Protein AF-A0A7C6GFB1-F1 (afdb_monomer_lite)

Secondary structure (DSSP, 8-state):
-HHHHHHHHHHHT--HHHHSTT--SSEEEE-S-HHHHHHHHHH-THHHHHHHHTTEEEE-HHHHHHHHHHHHHHHHHHHHHHHHHHHHHHHHHHHHHHHHHHHHHHHHHHHHHHHHHHHHHHHHHHHHHHHHHHHHHHTT-S----PPPPP--------------

Radius of gyration: 44.44 Å; chains: 1; bounding box: 74×47×119 Å

Sequence (165 aa):
VEAVRRHINDLSKRSYSDIVEGALQAVILFMPSEALVTASFDASPQLFDDAMEKGVIVVGPTALHTLLRAVSHVWSQQSLEQDAQEILDLGRTLVDRINILGGHLGKLGDSLRQTVANYNRAIGSFEQRLAVSARNINSFERVVKDAPEQLEEAVRTPLLDQDQQ

pLDDT: mean 83.09, std 16.92, range [38.12, 98.38]

Foldseek 3Di:
DVVLLVVLVVQLPPPPVVVDPPDDQAAEAEDADPVVVVVVCVVPVCSCVVSVVSRYHYDYPVRVVVVVVVVVVVVVVVVVVVVVVVVVVVVVVVVVVVVVVVVVVVVVVVVVVVVVVVVVVVVVVCCVPVVVVVVVVCVVDPDDDDDPDDDDPDPPDPPPDPPDD

Structure (mmCIF, N/CA/C/O backbone):
data_AF-A0A7C6GFB1-F1
#
_entry.id   AF-A0A7C6GFB1-F1
#
loop_
_atom_site.group_PDB
_atom_site.id
_atom_site.type_symbol
_atom_site.label_atom_id
_atom_site.label_alt_id
_atom_site.label_comp_id
_atom_site.label_asym_id
_atom_site.label_entity_id
_atom_site.label_seq_id
_atom_site.pdbx_PDB_ins_code
_atom_site.Cartn_x
_atom_site.Cartn_y
_atom_site.Cartn_z
_atom_site.occupancy
_atom_site.B_iso_or_equiv
_atom_site.auth_seq_id
_atom_site.auth_comp_id
_atom_site.auth_asym_id
_atom_site.auth_atom_id
_atom_site.pdbx_PDB_model_num
ATOM 1 N N . VAL A 1 1 ? 27.904 -0.987 -33.889 1.00 82.38 1 VAL A N 1
ATOM 2 C CA . VAL A 1 1 ? 26.505 -1.185 -34.340 1.00 82.38 1 VAL A CA 1
ATOM 3 C C . VAL A 1 1 ? 26.128 -2.660 -34.444 1.00 82.38 1 VAL A C 1
ATOM 5 O O . VAL A 1 1 ? 25.238 -3.074 -33.717 1.00 82.38 1 VAL A O 1
ATOM 8 N N . GLU A 1 2 ? 26.815 -3.479 -35.251 1.00 89.19 2 GLU A N 1
ATOM 9 C CA . GLU A 1 2 ? 26.411 -4.886 -35.473 1.00 89.19 2 GLU A CA 1
ATOM 10 C C . GLU A 1 2 ? 26.309 -5.727 -34.185 1.00 89.19 2 GLU A C 1
ATOM 12 O O . GLU A 1 2 ? 25.375 -6.505 -34.011 1.00 89.19 2 GLU A O 1
ATOM 17 N N . ALA A 1 3 ? 27.210 -5.505 -33.223 1.00 89.50 3 ALA A N 1
ATOM 18 C CA . ALA A 1 3 ? 27.144 -6.156 -31.913 1.00 89.50 3 ALA A CA 1
ATOM 19 C C . ALA A 1 3 ? 25.873 -5.798 -31.111 1.00 89.50 3 ALA A C 1
ATOM 21 O O . ALA A 1 3 ? 25.312 -6.669 -30.448 1.00 89.50 3 ALA A O 1
ATOM 22 N N . VAL A 1 4 ? 25.405 -4.546 -31.197 1.00 90.31 4 VAL A N 1
ATOM 23 C CA . VAL A 1 4 ? 24.184 -4.069 -30.520 1.00 90.31 4 VAL A CA 1
ATOM 24 C C . VAL A 1 4 ? 22.952 -4.665 -31.193 1.00 90.31 4 VAL A C 1
ATOM 26 O O . VAL A 1 4 ? 22.103 -5.233 -30.515 1.00 90.31 4 VAL A O 1
ATOM 29 N N . ARG A 1 5 ? 22.901 -4.645 -32.532 1.00 91.88 5 ARG A N 1
ATOM 30 C CA . ARG A 1 5 ? 21.827 -5.282 -33.310 1.00 91.88 5 ARG A CA 1
ATOM 31 C C . ARG A 1 5 ? 21.714 -6.777 -33.009 1.00 91.88 5 ARG A C 1
ATOM 33 O O . ARG A 1 5 ? 20.609 -7.289 -32.840 1.00 91.88 5 ARG A O 1
ATOM 40 N N . ARG A 1 6 ? 22.849 -7.474 -32.888 1.00 93.00 6 ARG A N 1
ATOM 41 C CA . ARG A 1 6 ? 22.877 -8.879 -32.462 1.00 93.00 6 ARG A CA 1
ATOM 42 C C . ARG A 1 6 ? 22.253 -9.061 -31.076 1.00 93.00 6 ARG A C 1
ATOM 44 O O . ARG A 1 6 ? 21.377 -9.903 -30.936 1.00 93.00 6 ARG A O 1
ATOM 51 N N . HIS A 1 7 ? 22.636 -8.245 -30.092 1.00 92.06 7 HIS A N 1
ATOM 52 C CA . HIS A 1 7 ? 22.069 -8.329 -28.740 1.00 92.06 7 HIS A CA 1
ATOM 53 C C . HIS A 1 7 ? 20.569 -8.020 -28.706 1.00 92.06 7 HIS A C 1
ATOM 55 O O . HIS A 1 7 ? 19.836 -8.719 -28.018 1.00 92.06 7 HIS A O 1
ATOM 61 N N . ILE A 1 8 ? 20.091 -7.037 -29.475 1.00 92.62 8 ILE A N 1
ATOM 62 C CA . ILE A 1 8 ? 18.652 -6.756 -29.612 1.00 92.62 8 ILE A CA 1
ATOM 63 C C . ILE A 1 8 ? 17.916 -8.003 -30.114 1.00 92.62 8 ILE A C 1
ATOM 65 O O . ILE A 1 8 ? 16.937 -8.434 -29.510 1.00 92.62 8 ILE A O 1
ATOM 69 N N . ASN A 1 9 ? 18.419 -8.629 -31.182 1.00 92.00 9 ASN A N 1
ATOM 70 C CA . ASN A 1 9 ? 17.819 -9.846 -31.725 1.00 92.00 9 ASN A CA 1
ATOM 71 C C . ASN A 1 9 ? 17.836 -10.999 -30.712 1.00 92.00 9 ASN A C 1
ATOM 73 O O . ASN A 1 9 ? 16.857 -11.735 -30.609 1.00 92.00 9 ASN A O 1
ATOM 77 N N . ASP A 1 10 ? 18.920 -11.160 -29.956 1.00 92.19 10 ASP A N 1
ATOM 78 C CA . ASP A 1 10 ? 19.027 -12.213 -28.947 1.00 92.19 10 ASP A CA 1
ATOM 79 C C . ASP A 1 10 ? 18.084 -11.977 -27.759 1.00 92.19 10 ASP A C 1
ATOM 81 O O . ASP A 1 10 ? 17.486 -12.932 -27.266 1.00 92.19 10 ASP A O 1
ATOM 85 N N . LEU A 1 11 ? 17.907 -10.726 -27.321 1.00 90.75 11 LEU A N 1
ATOM 86 C CA . LEU A 1 11 ? 16.985 -10.362 -26.241 1.00 90.75 11 LEU A CA 1
ATOM 87 C C . LEU A 1 11 ? 15.521 -10.474 -26.664 1.00 90.75 11 LEU A C 1
ATOM 89 O O . LEU A 1 11 ? 14.721 -10.978 -25.886 1.00 90.75 11 LEU A O 1
ATOM 93 N N . SER A 1 12 ? 15.181 -10.097 -27.899 1.00 89.25 12 SER A N 1
ATOM 94 C CA . SER A 1 12 ? 13.805 -10.187 -28.417 1.00 89.25 12 SER A CA 1
ATOM 95 C C . SER A 1 12 ? 13.2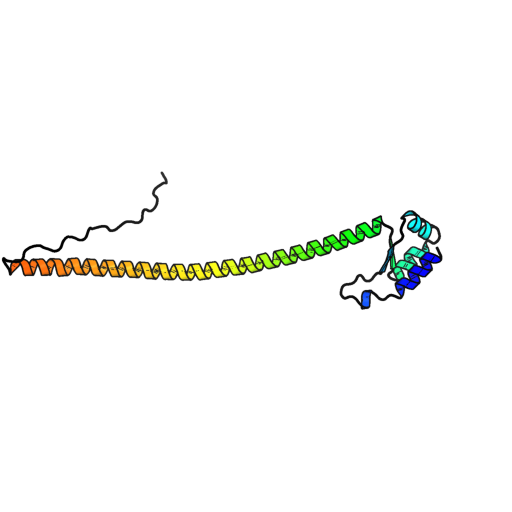39 -11.612 -28.424 1.00 89.25 12 SER A C 1
ATOM 97 O O . SER A 1 12 ? 12.033 -11.814 -28.364 1.00 89.25 12 SER A O 1
ATOM 99 N N . LYS A 1 13 ? 14.117 -12.624 -28.462 1.00 89.00 13 LYS A N 1
ATOM 100 C CA . LYS A 1 13 ? 13.742 -14.046 -28.402 1.00 89.00 13 LYS A CA 1
ATOM 101 C C . LYS A 1 13 ? 13.515 -14.547 -26.980 1.00 89.00 13 LYS A C 1
ATOM 103 O O . LYS A 1 13 ? 13.072 -15.678 -26.793 1.00 89.00 13 LYS A O 1
ATOM 108 N N . ARG A 1 14 ? 13.897 -13.764 -25.972 1.00 82.06 14 ARG A N 1
ATOM 109 C CA . ARG A 1 14 ? 13.740 -14.127 -24.568 1.00 82.06 14 ARG A CA 1
ATOM 110 C C . ARG A 1 14 ? 12.403 -13.567 -24.102 1.00 82.06 14 ARG A C 1
ATOM 112 O O . ARG A 1 14 ? 12.331 -12.427 -23.657 1.00 82.06 14 ARG A O 1
ATOM 119 N N . SER A 1 15 ? 11.354 -14.372 -24.229 1.00 73.25 15 SER A N 1
ATOM 120 C CA . SER A 1 15 ? 9.978 -14.051 -23.828 1.00 73.25 15 SER A CA 1
ATOM 121 C C . SER A 1 15 ? 9.805 -13.940 -22.304 1.00 73.25 15 SER A C 1
ATOM 123 O O . SER A 1 15 ? 9.049 -14.686 -21.690 1.00 73.25 15 SER A O 1
ATOM 125 N N . TYR A 1 16 ? 10.541 -13.035 -21.655 1.00 76.38 16 TYR A N 1
ATOM 126 C CA . TYR A 1 16 ? 10.488 -12.847 -20.202 1.00 76.38 16 TYR A CA 1
ATOM 127 C C . TYR A 1 16 ? 9.101 -12.408 -19.713 1.00 76.38 16 TYR A C 1
ATOM 129 O O . TYR A 1 16 ? 8.710 -12.775 -18.607 1.00 76.38 16 TYR A O 1
ATOM 137 N N . SER A 1 17 ? 8.352 -11.688 -20.552 1.00 71.12 17 SER A N 1
ATOM 138 C CA . SER A 1 17 ? 6.960 -11.290 -20.309 1.00 71.12 17 SER A CA 1
ATOM 139 C C . SER A 1 17 ? 6.020 -12.471 -20.081 1.00 71.12 17 SER A C 1
ATOM 141 O O . SER A 1 17 ? 5.057 -12.347 -19.336 1.00 71.12 17 SER A O 1
ATOM 143 N N . ASP A 1 18 ? 6.307 -13.617 -20.698 1.00 78.44 18 ASP A N 1
ATOM 144 C CA . ASP A 1 18 ? 5.403 -14.771 -20.705 1.00 78.44 18 ASP A CA 1
ATOM 145 C C . ASP A 1 18 ? 5.655 -15.693 -19.503 1.00 78.44 18 ASP A C 1
ATOM 147 O O . ASP A 1 18 ? 4.840 -16.555 -19.181 1.00 78.44 18 ASP A O 1
ATOM 151 N N . ILE A 1 19 ? 6.806 -15.528 -18.846 1.00 80.44 19 ILE A N 1
ATOM 152 C CA . ILE A 1 19 ? 7.269 -16.380 -17.744 1.00 80.44 19 ILE A CA 1
ATOM 153 C C . ILE A 1 19 ? 6.956 -15.737 -16.387 1.00 80.44 19 ILE A C 1
ATOM 155 O O . ILE A 1 19 ? 6.809 -16.440 -15.389 1.00 80.44 19 ILE A O 1
ATOM 159 N N . VAL A 1 20 ? 6.877 -14.405 -16.335 1.00 78.75 20 VAL A N 1
ATOM 160 C CA . VAL A 1 20 ? 6.739 -13.644 -15.091 1.00 78.75 20 VAL A CA 1
ATOM 161 C C . VAL A 1 20 ? 5.438 -12.848 -15.116 1.00 78.75 20 VAL A C 1
ATOM 163 O O . VAL A 1 20 ? 5.276 -11.909 -15.893 1.00 78.75 20 VAL A O 1
ATOM 166 N N . GLU A 1 21 ? 4.515 -13.208 -14.229 1.00 76.50 21 GLU A N 1
ATOM 167 C CA . GLU A 1 21 ? 3.248 -12.500 -14.060 1.00 76.50 21 GLU A CA 1
ATOM 168 C C . GLU A 1 21 ? 3.496 -11.050 -13.606 1.00 76.50 21 GLU A C 1
ATOM 170 O O . GLU A 1 21 ? 4.246 -10.796 -12.663 1.00 76.50 21 GLU A O 1
ATOM 175 N N . GLY A 1 22 ? 2.909 -10.084 -14.320 1.00 76.38 22 GLY A N 1
ATOM 176 C CA . GLY A 1 22 ? 3.113 -8.653 -14.065 1.00 76.38 22 GLY A CA 1
ATOM 177 C C . GLY A 1 22 ? 4.443 -8.080 -14.573 1.00 76.38 22 GLY A C 1
ATOM 178 O O . GLY A 1 22 ? 4.761 -6.931 -14.262 1.00 76.38 22 GLY A O 1
ATOM 179 N N . ALA A 1 23 ? 5.227 -8.836 -15.352 1.00 77.81 23 ALA A N 1
ATOM 180 C CA . ALA A 1 23 ? 6.444 -8.311 -15.963 1.00 77.81 23 ALA A CA 1
ATOM 181 C C . ALA A 1 23 ? 6.166 -7.236 -17.021 1.00 77.81 23 ALA A C 1
ATOM 183 O O . ALA A 1 23 ? 5.128 -7.209 -17.685 1.00 77.81 23 ALA A O 1
ATOM 184 N N . LEU A 1 24 ? 7.152 -6.357 -17.207 1.00 77.00 24 LEU A N 1
ATOM 185 C CA . LEU A 1 24 ? 7.133 -5.376 -18.281 1.00 77.00 24 LEU A CA 1
ATOM 186 C C . LEU A 1 24 ? 7.134 -6.099 -19.636 1.00 77.00 24 LEU A C 1
ATOM 188 O O . LEU A 1 24 ? 7.938 -7.003 -19.859 1.00 77.00 24 LEU A O 1
ATOM 192 N N . GLN A 1 25 ? 6.298 -5.644 -20.571 1.00 80.00 25 GLN A N 1
ATOM 193 C CA . GLN A 1 25 ? 6.278 -6.124 -21.962 1.00 80.00 25 GLN A CA 1
ATOM 194 C C . GLN A 1 25 ? 7.471 -5.594 -22.782 1.00 80.00 25 GLN A C 1
ATOM 196 O O . GLN A 1 25 ? 7.342 -5.257 -23.955 1.00 80.00 25 GLN A O 1
ATOM 201 N N . ALA A 1 26 ? 8.631 -5.447 -22.146 1.00 84.25 26 ALA A N 1
ATOM 202 C CA . ALA A 1 26 ? 9.858 -5.012 -22.781 1.00 84.25 26 ALA A CA 1
ATOM 203 C C . ALA A 1 26 ? 11.077 -5.523 -22.008 1.00 84.25 26 ALA A C 1
ATOM 205 O O . ALA A 1 26 ? 11.076 -5.597 -20.777 1.00 84.25 26 ALA A O 1
ATOM 206 N N . VAL A 1 27 ? 12.145 -5.826 -22.739 1.00 91.25 27 VAL A N 1
ATOM 207 C CA . VAL A 1 27 ? 13.440 -6.241 -22.204 1.00 91.25 27 VAL A CA 1
ATOM 208 C C . VAL A 1 27 ? 14.406 -5.066 -22.268 1.00 91.25 27 VAL A C 1
ATOM 210 O O . VAL A 1 27 ? 14.546 -4.409 -23.297 1.00 91.25 27 VAL A O 1
ATOM 213 N N . ILE A 1 28 ? 15.107 -4.800 -21.170 1.00 92.06 28 ILE A N 1
ATOM 214 C CA . ILE A 1 28 ? 16.067 -3.700 -21.099 1.00 92.06 28 ILE A CA 1
ATOM 215 C C . ILE A 1 28 ? 17.448 -4.185 -21.564 1.00 92.06 28 ILE A C 1
ATOM 217 O O . ILE A 1 28 ? 18.034 -5.084 -20.960 1.00 92.06 28 ILE A O 1
ATOM 221 N N . LEU A 1 29 ? 17.995 -3.560 -22.610 1.00 94.19 29 LEU A N 1
ATOM 222 C CA . LEU A 1 29 ? 19.388 -3.715 -23.029 1.00 94.19 29 LEU A CA 1
ATOM 223 C C . LEU A 1 29 ? 20.211 -2.592 -22.406 1.00 94.19 29 LEU A C 1
ATOM 225 O O . LEU A 1 29 ? 20.151 -1.442 -22.835 1.00 94.19 29 LEU A O 1
ATOM 229 N N . PHE A 1 30 ? 21.011 -2.933 -21.402 1.00 95.50 30 PHE A N 1
ATOM 230 C CA . PHE A 1 30 ? 21.907 -1.980 -20.761 1.00 95.50 30 PHE A CA 1
ATOM 231 C C . PHE A 1 30 ? 23.213 -1.805 -21.543 1.00 95.50 30 PHE A C 1
ATOM 233 O O . PHE A 1 30 ? 23.883 -2.780 -21.892 1.00 95.50 30 PHE A O 1
ATOM 240 N N . MET A 1 31 ? 23.610 -0.553 -21.754 1.00 94.38 31 MET A N 1
ATOM 241 C CA . MET A 1 31 ? 24.915 -0.172 -22.280 1.00 94.38 31 MET A CA 1
ATOM 242 C C . MET A 1 31 ? 25.701 0.602 -21.212 1.00 94.38 31 MET A C 1
ATOM 244 O O . MET A 1 31 ? 25.168 1.535 -20.616 1.00 94.38 31 MET A O 1
ATOM 248 N N . PRO A 1 32 ? 26.988 0.285 -20.981 1.00 91.50 32 PRO A N 1
ATOM 249 C CA . PRO A 1 32 ? 27.747 0.826 -19.849 1.00 91.50 32 PRO A CA 1
ATOM 250 C C . PRO A 1 32 ? 28.157 2.299 -20.000 1.00 91.50 32 PRO A C 1
ATOM 252 O O . PRO A 1 32 ? 28.799 2.850 -19.111 1.00 91.50 32 PRO A O 1
ATOM 255 N N . SER A 1 33 ? 27.829 2.943 -21.120 1.00 93.50 33 SER A N 1
ATOM 256 C CA . SER A 1 33 ? 28.158 4.340 -21.387 1.00 93.50 33 SER A CA 1
ATOM 257 C C . SER A 1 33 ? 27.074 4.975 -22.243 1.00 93.50 33 SER A C 1
ATOM 259 O O . SER A 1 33 ? 26.708 4.424 -23.283 1.00 93.50 33 SER A O 1
ATOM 261 N N . GLU A 1 34 ? 26.615 6.159 -21.835 1.00 93.31 34 GLU A N 1
ATOM 262 C CA . GLU A 1 34 ? 25.660 6.959 -22.611 1.00 93.31 34 GLU A CA 1
ATOM 263 C C . GLU A 1 34 ? 26.213 7.271 -24.007 1.00 93.31 34 GLU A C 1
ATOM 265 O O . GLU A 1 34 ? 25.508 7.155 -25.004 1.00 93.31 34 GLU A O 1
ATOM 270 N N . ALA A 1 35 ? 27.519 7.542 -24.110 1.00 93.69 35 ALA A N 1
ATOM 271 C CA . ALA A 1 35 ? 28.165 7.810 -25.392 1.00 93.69 35 ALA A CA 1
ATOM 272 C C . ALA A 1 35 ? 28.085 6.615 -26.355 1.00 93.69 35 ALA A C 1
ATOM 274 O O . ALA A 1 35 ? 28.014 6.811 -27.565 1.00 93.69 35 ALA A O 1
ATOM 275 N N . LEU A 1 36 ? 28.072 5.377 -25.843 1.00 92.31 36 LEU A N 1
ATOM 276 C CA . LEU A 1 36 ? 27.910 4.192 -26.687 1.00 92.31 36 LEU A CA 1
ATOM 277 C C . LEU A 1 36 ? 26.471 4.044 -27.193 1.00 92.31 36 LEU A C 1
ATOM 279 O O . LEU A 1 36 ? 26.287 3.567 -28.313 1.00 92.31 36 LEU A O 1
ATOM 283 N N . VAL A 1 37 ? 25.477 4.449 -26.396 1.00 92.31 37 VAL A N 1
ATOM 284 C CA . VAL A 1 37 ? 24.067 4.483 -26.815 1.00 92.31 37 VAL A CA 1
ATOM 285 C C . VAL A 1 37 ? 23.909 5.491 -27.948 1.00 92.31 37 VAL A C 1
ATOM 287 O O . VAL A 1 37 ? 23.513 5.109 -29.049 1.00 92.31 37 VAL A O 1
ATOM 290 N N . THR A 1 38 ? 24.327 6.742 -27.722 1.00 93.00 38 THR A N 1
ATOM 291 C CA . THR A 1 38 ? 24.252 7.815 -28.723 1.00 93.00 38 THR A CA 1
ATOM 292 C C . THR A 1 38 ? 25.003 7.441 -29.997 1.00 93.00 38 THR A C 1
ATOM 294 O O . THR A 1 38 ? 24.415 7.447 -31.072 1.00 93.00 38 THR A O 1
ATOM 297 N N . ALA A 1 39 ? 26.257 6.988 -29.890 1.00 93.00 39 ALA A N 1
ATOM 298 C CA . ALA A 1 39 ? 27.046 6.592 -31.057 1.00 93.00 39 ALA A CA 1
ATOM 299 C C . ALA A 1 39 ? 26.426 5.419 -31.838 1.00 93.00 39 ALA A C 1
ATOM 301 O O . ALA A 1 39 ? 26.635 5.299 -33.045 1.00 93.00 39 ALA A O 1
ATOM 302 N N . SER A 1 40 ? 25.677 4.534 -31.172 1.00 91.75 40 SER A N 1
ATOM 303 C CA . SER A 1 40 ? 24.995 3.422 -31.842 1.00 91.75 40 SER A CA 1
ATOM 304 C C . SER A 1 40 ? 23.772 3.887 -32.627 1.00 91.75 40 SER A C 1
ATOM 306 O O . SER A 1 40 ? 23.550 3.376 -33.726 1.00 91.75 40 SER A O 1
ATOM 308 N N . PHE A 1 41 ? 23.016 4.848 -32.093 1.00 92.25 41 PHE A N 1
ATOM 309 C CA . PHE A 1 41 ? 21.865 5.444 -32.772 1.00 92.25 41 PHE A CA 1
ATOM 310 C C . PHE A 1 41 ? 22.279 6.407 -33.886 1.00 92.25 41 PHE A C 1
ATOM 312 O O . PHE A 1 41 ? 21.718 6.331 -34.974 1.00 92.25 41 PHE A O 1
ATOM 319 N N . ASP A 1 42 ? 23.320 7.216 -33.686 1.00 93.25 42 ASP A N 1
ATOM 320 C CA . ASP A 1 42 ? 23.856 8.100 -34.729 1.00 93.25 42 ASP A CA 1
ATOM 321 C C . ASP A 1 42 ? 24.356 7.300 -35.939 1.00 93.25 42 ASP A C 1
ATOM 323 O O . ASP A 1 42 ? 24.106 7.651 -37.091 1.00 93.25 42 ASP A O 1
ATOM 327 N N . ALA A 1 43 ? 25.048 6.185 -35.684 1.00 92.69 43 ALA A N 1
ATOM 328 C CA . ALA A 1 43 ? 25.581 5.328 -36.738 1.00 92.69 43 ALA A CA 1
ATOM 329 C C . ALA A 1 43 ? 24.506 4.490 -37.457 1.00 92.69 43 ALA A C 1
ATOM 331 O O . ALA A 1 43 ? 24.761 3.976 -38.545 1.00 92.69 43 ALA A O 1
ATOM 332 N N . SER A 1 44 ? 23.330 4.303 -36.855 1.00 93.06 44 SER A N 1
ATOM 333 C CA . SER A 1 44 ? 22.210 3.573 -37.453 1.00 93.06 44 SER A CA 1
ATOM 334 C C . SER A 1 44 ? 20.894 4.065 -36.849 1.00 93.06 44 SER A C 1
ATOM 336 O O . SER A 1 44 ? 20.398 3.438 -35.912 1.00 93.06 44 SER A O 1
ATOM 338 N N . PRO A 1 45 ? 20.288 5.131 -37.397 1.00 88.00 45 PRO A N 1
ATOM 339 C CA . PRO A 1 45 ? 19.073 5.720 -36.836 1.00 88.00 45 PRO A CA 1
ATOM 340 C C . PRO A 1 45 ? 17.901 4.736 -36.727 1.00 88.00 45 PRO A C 1
ATOM 342 O O . PRO A 1 45 ? 17.164 4.778 -35.749 1.00 88.00 45 PRO A O 1
ATOM 345 N N . GLN A 1 46 ? 17.786 3.777 -37.661 1.00 92.69 46 GLN A N 1
ATOM 346 C CA . GLN A 1 46 ? 16.735 2.745 -37.614 1.00 92.69 46 GLN A CA 1
ATOM 347 C C . GLN A 1 46 ? 16.871 1.784 -36.421 1.00 92.69 46 GLN A C 1
ATOM 349 O O . GLN A 1 46 ? 15.935 1.064 -36.100 1.00 92.69 46 GLN A O 1
ATOM 354 N N . LEU A 1 47 ? 18.029 1.747 -35.750 1.00 92.00 47 LEU A N 1
ATOM 355 C CA . LEU A 1 47 ? 18.287 0.806 -34.659 1.00 92.00 47 LEU A CA 1
ATOM 356 C C . LEU A 1 47 ? 17.363 1.039 -33.459 1.00 92.00 47 LEU A C 1
ATOM 358 O O . LEU A 1 47 ? 17.065 0.088 -32.741 1.00 92.00 47 LEU A O 1
ATOM 362 N N . PHE A 1 48 ? 16.951 2.287 -33.227 1.00 90.06 48 PHE A N 1
ATOM 363 C CA . PHE A 1 48 ? 16.025 2.629 -32.151 1.00 90.06 48 PHE A CA 1
ATOM 364 C C . PHE A 1 48 ? 14.637 2.038 -32.417 1.00 90.06 48 PHE A C 1
ATOM 366 O O . PHE A 1 48 ? 14.131 1.280 -31.589 1.00 90.06 48 PHE A O 1
ATOM 373 N N . ASP A 1 49 ? 14.077 2.318 -33.596 1.00 91.31 49 ASP A N 1
ATOM 374 C CA . ASP A 1 49 ? 12.764 1.814 -34.003 1.00 91.31 49 ASP A CA 1
ATOM 375 C C . ASP A 1 49 ? 12.769 0.276 -34.069 1.00 91.31 49 ASP A C 1
ATOM 377 O O . ASP A 1 49 ? 11.912 -0.368 -33.465 1.00 91.31 49 ASP A O 1
ATOM 381 N N . ASP A 1 50 ? 13.809 -0.323 -34.669 1.00 92.12 50 ASP A N 1
ATOM 382 C CA . ASP A 1 50 ? 14.006 -1.780 -34.731 1.00 92.12 50 ASP A CA 1
ATOM 383 C C . ASP A 1 50 ? 1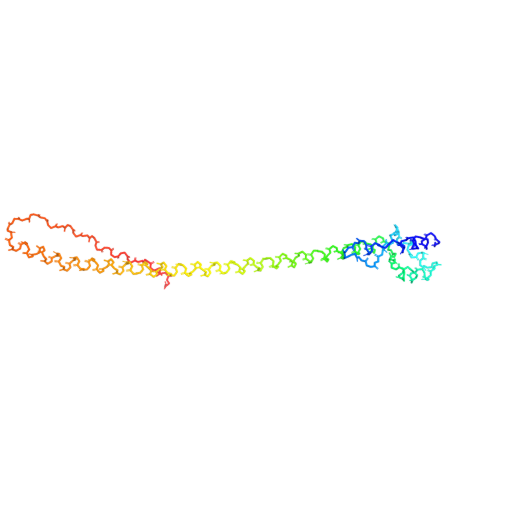4.015 -2.432 -33.337 1.00 92.12 50 ASP A C 1
ATOM 385 O O . ASP A 1 50 ? 13.555 -3.565 -33.162 1.00 92.12 50 ASP A O 1
ATOM 389 N N . ALA A 1 51 ? 14.621 -1.765 -32.348 1.00 92.19 51 ALA A N 1
ATOM 390 C CA . ALA A 1 51 ? 14.684 -2.264 -30.979 1.00 92.19 51 ALA A CA 1
ATOM 391 C C . ALA A 1 51 ? 13.310 -2.178 -30.310 1.00 92.19 51 ALA A C 1
ATOM 393 O O . ALA A 1 51 ? 12.863 -3.162 -29.720 1.00 92.19 51 ALA A O 1
ATOM 394 N N . MET A 1 52 ? 12.620 -1.045 -30.460 1.00 89.81 52 MET A N 1
ATOM 395 C CA . MET A 1 52 ? 11.287 -0.836 -29.900 1.00 89.81 52 MET A CA 1
ATOM 396 C C . MET A 1 52 ? 10.250 -1.803 -30.470 1.00 89.81 52 MET A C 1
ATOM 398 O O . MET A 1 52 ? 9.505 -2.402 -29.696 1.00 89.81 52 MET A O 1
ATOM 402 N N . GLU A 1 53 ? 10.233 -2.018 -31.789 1.00 91.44 53 GLU A N 1
ATOM 403 C CA . GLU A 1 53 ? 9.336 -2.990 -32.434 1.00 91.44 53 GLU A CA 1
ATOM 404 C C . GLU A 1 53 ? 9.545 -4.414 -31.904 1.00 91.44 53 GLU A C 1
ATOM 406 O O . GLU A 1 53 ? 8.612 -5.213 -31.835 1.00 91.44 53 GLU A O 1
ATOM 411 N N . LYS A 1 54 ? 10.771 -4.728 -31.479 1.00 91.25 54 LYS A N 1
ATOM 412 C CA . LYS A 1 54 ? 11.143 -6.018 -30.887 1.00 91.25 54 LYS A CA 1
ATOM 413 C C . LYS A 1 54 ? 10.963 -6.078 -29.371 1.00 91.25 54 LYS A C 1
ATOM 415 O O . LYS A 1 54 ? 11.405 -7.048 -28.755 1.00 91.25 54 LYS A O 1
ATOM 420 N N . GLY A 1 55 ? 10.366 -5.053 -28.763 1.00 90.50 55 GLY A N 1
ATOM 421 C CA . GLY A 1 55 ? 10.191 -4.970 -27.316 1.00 90.50 55 GLY A CA 1
ATOM 422 C C . GLY A 1 55 ? 11.516 -4.869 -26.559 1.00 90.50 55 GLY A C 1
ATOM 423 O O . GLY A 1 55 ? 11.612 -5.342 -25.431 1.00 90.50 55 GLY A O 1
ATOM 424 N N . VAL A 1 56 ? 12.561 -4.295 -27.160 1.00 92.88 56 VAL A N 1
ATOM 425 C CA . VAL A 1 56 ? 13.865 -4.083 -26.522 1.00 92.88 56 VAL A CA 1
ATOM 426 C C . VAL A 1 56 ? 14.108 -2.592 -26.331 1.00 92.88 56 VAL A C 1
ATOM 428 O O . VAL A 1 56 ? 14.169 -1.827 -27.288 1.00 92.88 56 VAL A O 1
ATOM 431 N N . ILE A 1 57 ? 14.312 -2.177 -25.084 1.00 92.50 57 ILE 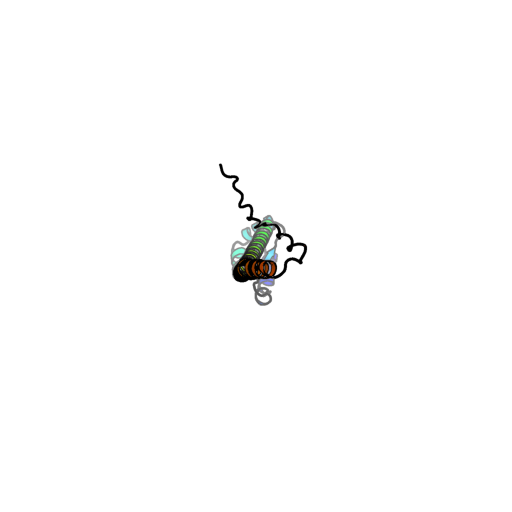A N 1
ATOM 432 C CA . ILE A 1 57 ? 14.627 -0.789 -24.745 1.00 92.50 57 ILE A CA 1
ATOM 433 C C . ILE A 1 57 ? 16.120 -0.702 -24.456 1.00 92.50 57 ILE A C 1
ATOM 435 O O . ILE A 1 57 ? 16.609 -1.266 -23.477 1.00 92.50 57 ILE A O 1
ATOM 439 N N . VAL A 1 58 ? 16.852 0.009 -25.309 1.00 93.94 58 VAL A N 1
ATOM 440 C CA . VAL A 1 58 ? 18.278 0.276 -25.096 1.00 93.94 58 VAL A CA 1
ATOM 441 C C . VAL A 1 58 ? 18.429 1.451 -24.136 1.00 93.94 58 VAL A C 1
ATOM 443 O O . VAL A 1 58 ? 17.888 2.527 -24.378 1.00 93.94 58 VAL A O 1
ATOM 446 N N . VAL A 1 59 ? 19.173 1.252 -23.052 1.00 94.88 59 VAL A N 1
ATOM 447 C CA . VAL A 1 59 ? 19.367 2.261 -22.006 1.00 94.88 59 VAL A CA 1
ATOM 448 C C . VAL A 1 59 ? 20.833 2.393 -21.622 1.00 94.88 59 VAL A C 1
ATOM 450 O O . VAL A 1 59 ? 21.568 1.405 -21.555 1.00 94.88 59 VAL A O 1
ATOM 453 N N . GLY A 1 60 ? 21.248 3.617 -21.312 1.00 94.75 60 GLY A N 1
ATOM 454 C CA . GLY A 1 60 ? 22.485 3.883 -20.588 1.00 94.75 60 GLY A CA 1
ATOM 455 C C . GLY A 1 60 ? 22.286 3.877 -19.064 1.00 94.75 60 GLY A C 1
ATOM 456 O O . GLY A 1 60 ? 21.174 3.632 -18.574 1.00 94.75 60 GLY A O 1
ATOM 457 N N . PRO A 1 61 ? 23.349 4.144 -18.284 1.00 94.81 61 PRO A N 1
ATOM 458 C CA . PRO A 1 61 ? 23.298 4.144 -16.822 1.00 94.81 61 PRO A CA 1
ATOM 459 C C . PRO A 1 61 ? 22.261 5.100 -16.229 1.00 94.81 61 PRO A C 1
ATOM 461 O O . PRO A 1 61 ? 21.567 4.736 -15.278 1.00 94.81 61 PRO A O 1
ATOM 464 N N . THR A 1 62 ? 22.113 6.302 -16.785 1.00 95.56 62 THR A N 1
ATOM 465 C CA . THR A 1 62 ? 21.190 7.314 -16.256 1.00 95.56 62 THR A CA 1
ATOM 466 C C . THR A 1 62 ? 19.739 6.946 -16.543 1.00 95.56 62 THR A C 1
ATOM 468 O O . THR A 1 62 ? 18.880 7.069 -15.661 1.00 95.56 62 THR A O 1
ATOM 471 N N . ALA A 1 63 ? 19.463 6.454 -17.751 1.00 94.25 63 ALA A N 1
ATOM 472 C CA . ALA A 1 63 ? 18.130 6.000 -18.130 1.00 94.25 63 ALA A CA 1
ATOM 473 C C . ALA A 1 63 ? 17.703 4.773 -17.306 1.00 94.25 63 ALA A C 1
ATOM 475 O O . ALA A 1 63 ? 16.603 4.765 -16.752 1.00 94.25 63 ALA A O 1
ATOM 476 N N . LEU A 1 64 ? 18.594 3.789 -17.127 1.00 95.62 64 LEU A N 1
ATOM 477 C CA . LEU A 1 64 ? 18.329 2.624 -16.278 1.00 95.62 64 LEU A CA 1
ATOM 478 C C . LEU A 1 64 ? 18.042 3.035 -14.830 1.00 95.62 64 LEU A C 1
ATOM 480 O O . LEU A 1 64 ? 17.058 2.593 -14.244 1.00 95.62 64 LEU A O 1
ATOM 484 N N . HIS A 1 65 ? 18.876 3.905 -14.258 1.00 95.31 65 HIS A N 1
ATOM 485 C CA . HIS A 1 65 ? 18.691 4.388 -12.889 1.00 95.31 65 HIS A CA 1
ATOM 486 C C . HIS A 1 65 ? 17.342 5.087 -12.699 1.00 95.31 65 HIS A C 1
ATOM 488 O O . HIS A 1 65 ? 16.652 4.863 -11.705 1.00 95.31 65 HIS A O 1
ATOM 494 N N . THR A 1 66 ? 16.939 5.905 -13.673 1.00 96.69 66 THR A N 1
ATOM 495 C CA . THR A 1 66 ? 15.633 6.576 -13.672 1.00 96.69 66 THR A CA 1
ATOM 496 C C . THR A 1 66 ? 14.486 5.567 -13.707 1.00 96.69 66 THR A C 1
ATOM 498 O O . THR A 1 66 ? 13.564 5.676 -12.900 1.00 96.69 66 THR A O 1
ATOM 501 N N . LEU A 1 67 ? 14.560 4.554 -14.577 1.00 93.75 67 LEU A N 1
ATOM 502 C CA . LEU A 1 67 ? 13.548 3.497 -14.654 1.00 93.75 67 LEU A CA 1
ATOM 503 C C . LEU A 1 67 ? 13.441 2.715 -13.341 1.00 93.75 67 LEU A C 1
ATOM 505 O O . LEU A 1 67 ? 12.341 2.521 -12.832 1.00 93.75 67 LEU A O 1
ATOM 509 N N . LEU A 1 68 ? 14.571 2.325 -12.745 1.00 93.94 68 LEU A N 1
ATOM 510 C CA . LEU A 1 68 ? 14.586 1.611 -11.465 1.00 93.94 68 LEU A CA 1
ATOM 511 C C . LEU A 1 68 ? 13.995 2.454 -10.329 1.00 93.94 68 LEU A C 1
ATOM 513 O O . LEU A 1 68 ? 13.258 1.931 -9.495 1.00 93.94 68 LEU A O 1
ATOM 517 N N . ARG A 1 69 ? 14.263 3.766 -10.307 1.00 94.81 69 ARG A N 1
ATOM 518 C CA . ARG A 1 69 ? 13.629 4.684 -9.350 1.00 94.81 69 ARG A CA 1
ATOM 519 C C . ARG A 1 69 ? 12.125 4.803 -9.563 1.00 94.81 69 ARG A C 1
ATOM 521 O O . ARG A 1 69 ? 11.394 4.817 -8.578 1.00 94.81 69 ARG A O 1
ATOM 528 N N . ALA A 1 70 ? 11.666 4.872 -10.810 1.00 93.00 70 ALA A N 1
ATOM 529 C CA . ALA A 1 70 ? 10.239 4.907 -11.114 1.00 93.00 70 ALA A CA 1
ATOM 530 C C . ALA A 1 70 ? 9.541 3.626 -10.630 1.00 93.00 70 ALA A C 1
ATOM 532 O O . ALA A 1 70 ? 8.531 3.710 -9.938 1.00 93.00 70 ALA A O 1
ATOM 533 N N . VAL A 1 71 ? 10.130 2.454 -10.894 1.00 90.75 71 VAL A N 1
ATOM 534 C CA . VAL A 1 71 ? 9.627 1.163 -10.392 1.00 90.75 71 VAL A CA 1
ATOM 535 C C . VAL A 1 71 ? 9.599 1.135 -8.862 1.00 90.75 71 VAL A C 1
ATOM 537 O O . VAL A 1 71 ? 8.577 0.796 -8.271 1.00 90.75 71 VAL A O 1
ATOM 540 N N . SER A 1 72 ? 10.686 1.559 -8.210 1.00 89.88 72 SER A N 1
ATOM 541 C CA . SER A 1 72 ? 10.741 1.649 -6.747 1.00 89.88 72 SER A CA 1
ATOM 542 C C . SER A 1 72 ? 9.641 2.550 -6.186 1.00 89.88 72 SER A C 1
ATOM 544 O O . SER A 1 72 ? 9.071 2.228 -5.148 1.00 89.88 72 SER A O 1
ATOM 546 N N . HIS A 1 73 ? 9.340 3.667 -6.850 1.00 89.25 73 HIS A N 1
ATOM 547 C CA . HIS A 1 73 ? 8.299 4.588 -6.411 1.00 89.25 73 HIS A CA 1
ATOM 548 C C . HIS A 1 73 ? 6.901 3.975 -6.535 1.00 89.25 73 HIS A C 1
ATOM 550 O O . HIS A 1 73 ? 6.117 4.073 -5.595 1.00 89.25 73 HIS A O 1
ATOM 556 N N . VAL A 1 74 ? 6.621 3.286 -7.647 1.00 90.31 74 VAL A N 1
ATOM 557 C CA . VAL A 1 74 ? 5.350 2.574 -7.857 1.00 90.31 74 VAL A CA 1
ATOM 558 C C . VAL A 1 74 ? 5.119 1.534 -6.758 1.00 90.31 74 VAL A C 1
ATOM 560 O O . VAL A 1 74 ? 4.037 1.499 -6.178 1.00 90.31 74 VAL A O 1
ATOM 563 N N . TRP A 1 75 ? 6.132 0.739 -6.403 1.00 87.44 75 TRP A N 1
ATOM 564 C CA . TRP A 1 75 ? 5.998 -0.246 -5.324 1.00 87.44 75 TRP A CA 1
ATOM 565 C C . TRP A 1 75 ? 5.791 0.393 -3.949 1.00 87.44 75 TRP A C 1
ATOM 567 O O . TRP A 1 75 ? 4.959 -0.078 -3.176 1.00 87.44 75 TRP A O 1
ATOM 577 N N . SER A 1 76 ? 6.501 1.481 -3.638 1.00 87.88 76 SER A N 1
ATOM 578 C CA . SER A 1 76 ? 6.288 2.206 -2.379 1.00 87.88 76 SER A CA 1
ATOM 579 C C . SER A 1 76 ? 4.888 2.809 -2.290 1.00 87.88 76 SER A C 1
ATOM 581 O O . SER A 1 76 ? 4.279 2.774 -1.224 1.00 87.88 76 SER A O 1
ATOM 583 N N . GLN A 1 77 ? 4.360 3.328 -3.400 1.00 90.06 77 GLN A N 1
ATOM 584 C CA . GLN A 1 77 ? 3.001 3.854 -3.449 1.00 90.06 77 GLN A CA 1
ATOM 585 C C . GLN A 1 77 ? 1.962 2.746 -3.227 1.00 90.06 77 GLN A C 1
ATOM 587 O O . GLN A 1 77 ? 1.059 2.921 -2.414 1.00 90.06 77 GLN A O 1
ATOM 592 N N . GLN A 1 78 ? 2.122 1.593 -3.882 1.00 87.06 78 GLN A N 1
ATOM 593 C CA . GLN A 1 78 ? 1.227 0.446 -3.696 1.00 87.06 78 GLN A CA 1
ATOM 594 C C . GLN A 1 78 ? 1.225 -0.064 -2.248 1.00 87.06 78 GLN A C 1
ATOM 596 O O . GLN A 1 78 ? 0.160 -0.347 -1.705 1.00 87.06 78 GLN A O 1
ATOM 601 N N . SER A 1 79 ? 2.396 -0.141 -1.605 1.00 88.31 79 SER A N 1
ATOM 602 C CA . SER A 1 79 ? 2.500 -0.525 -0.189 1.00 88.31 79 SER A CA 1
ATOM 603 C C . SER A 1 79 ? 1.771 0.465 0.719 1.00 88.31 79 SER A C 1
ATOM 605 O O . SER A 1 79 ? 1.020 0.056 1.595 1.00 88.31 79 SER A O 1
ATOM 607 N N . LEU A 1 80 ? 1.944 1.770 0.483 1.00 88.31 80 LEU A N 1
ATOM 608 C CA . LEU A 1 80 ? 1.292 2.808 1.281 1.00 88.31 80 LEU A CA 1
ATOM 609 C C . LEU A 1 80 ? -0.239 2.750 1.168 1.00 88.31 80 LEU A C 1
ATOM 611 O O . LEU A 1 80 ? -0.938 2.950 2.159 1.00 88.31 80 LEU A O 1
ATOM 615 N N . GLU A 1 81 ? -0.762 2.481 -0.029 1.00 88.94 81 GLU A N 1
ATOM 616 C CA . GLU A 1 81 ? -2.202 2.313 -0.248 1.00 88.94 81 GLU A CA 1
ATOM 617 C C . GLU A 1 81 ? -2.755 1.083 0.491 1.00 88.94 81 GLU A C 1
ATOM 619 O O . GLU A 1 81 ? -3.822 1.170 1.103 1.00 88.94 81 GLU A O 1
ATOM 624 N N . GLN A 1 82 ? -2.024 -0.037 0.492 1.00 90.19 82 GLN A N 1
ATOM 625 C CA . GLN A 1 82 ? -2.409 -1.248 1.228 1.00 90.19 82 GLN A CA 1
ATOM 626 C C . GLN A 1 82 ? -2.434 -1.015 2.744 1.00 90.19 82 GLN A C 1
ATOM 628 O O . GLN A 1 82 ? -3.440 -1.315 3.389 1.00 90.19 82 GLN A O 1
ATOM 633 N N . ASP A 1 83 ? -1.381 -0.410 3.294 1.00 88.44 83 ASP A N 1
ATOM 634 C CA . ASP A 1 83 ? -1.286 -0.105 4.726 1.00 88.44 83 ASP A CA 1
ATOM 635 C C . ASP A 1 83 ? -2.409 0.848 5.169 1.00 88.44 83 ASP A C 1
ATOM 637 O O . ASP A 1 83 ? -3.036 0.663 6.215 1.00 88.44 83 ASP A O 1
ATOM 641 N N . ALA A 1 84 ? -2.711 1.869 4.357 1.00 91.44 84 ALA A N 1
ATOM 642 C CA . ALA A 1 84 ? -3.798 2.803 4.635 1.00 91.44 84 ALA A CA 1
ATOM 643 C C . ALA A 1 84 ? -5.160 2.096 4.682 1.00 91.44 84 ALA A C 1
ATOM 645 O O . ALA A 1 84 ? -5.980 2.390 5.557 1.00 91.44 84 ALA A O 1
ATOM 646 N N . GLN A 1 85 ? -5.397 1.148 3.773 1.00 93.44 85 GLN A N 1
ATOM 647 C CA . GLN A 1 85 ? -6.628 0.367 3.751 1.00 93.44 85 GLN A CA 1
ATOM 648 C C . GLN A 1 85 ? -6.763 -0.512 5.004 1.00 93.44 85 GLN A C 1
ATOM 650 O O . GLN A 1 85 ? -7.834 -0.542 5.615 1.00 93.44 85 GLN A O 1
ATOM 655 N N . GLU A 1 86 ? -5.678 -1.153 5.444 1.00 95.50 86 GLU A N 1
ATOM 656 C CA . GLU A 1 86 ? -5.666 -1.955 6.673 1.00 95.50 86 GLU A CA 1
ATOM 657 C C . GLU A 1 86 ? -5.952 -1.101 7.918 1.00 95.50 86 GLU A C 1
ATOM 659 O O . GLU A 1 86 ? -6.783 -1.466 8.756 1.00 95.50 86 GLU A O 1
ATOM 664 N N . ILE A 1 87 ? -5.336 0.082 8.019 1.00 95.12 87 ILE A N 1
ATOM 665 C CA . ILE A 1 87 ? -5.585 1.030 9.114 1.00 95.12 87 ILE A CA 1
ATOM 666 C C . ILE A 1 87 ? -7.061 1.449 9.154 1.00 95.12 87 ILE A C 1
ATOM 668 O O . ILE A 1 87 ? -7.653 1.516 10.236 1.00 95.12 87 ILE A O 1
ATOM 672 N N . LEU A 1 88 ? -7.677 1.716 7.997 1.00 95.81 88 LEU A N 1
ATOM 673 C CA . LEU A 1 88 ? -9.097 2.070 7.919 1.00 95.81 88 LEU A CA 1
ATOM 674 C C . LEU A 1 88 ? -10.000 0.932 8.410 1.00 95.81 88 LEU A C 1
ATOM 676 O O . LEU A 1 88 ? -10.953 1.186 9.153 1.00 95.81 88 LEU A O 1
ATOM 680 N N . ASP A 1 89 ? -9.704 -0.312 8.041 1.00 97.44 89 ASP A N 1
ATOM 681 C CA . ASP A 1 89 ? -10.507 -1.470 8.441 1.00 97.44 89 ASP A CA 1
ATOM 682 C C . ASP A 1 89 ? -10.344 -1.808 9.934 1.00 97.44 89 ASP A C 1
ATOM 684 O O . ASP A 1 89 ? -11.330 -2.105 10.626 1.00 97.44 89 ASP A O 1
ATOM 688 N N . LEU A 1 90 ? -9.136 -1.651 10.483 1.00 97.38 90 LEU A N 1
ATOM 689 C CA . LEU A 1 90 ? -8.900 -1.701 11.930 1.00 97.38 90 LEU A CA 1
ATOM 690 C C . LEU A 1 90 ? -9.657 -0.584 12.661 1.00 97.38 90 LEU A C 1
ATOM 692 O O . LEU A 1 90 ? -10.286 -0.838 13.691 1.00 97.38 90 LEU A O 1
ATOM 696 N N . GLY A 1 91 ? -9.654 0.632 12.109 1.00 97.12 91 GLY A N 1
ATOM 697 C CA . GLY A 1 91 ? -10.398 1.773 12.640 1.00 97.12 91 GLY A CA 1
ATOM 698 C C . GLY A 1 91 ? -11.904 1.513 12.709 1.00 97.12 91 GLY A C 1
ATOM 699 O O . GLY A 1 91 ? -12.520 1.737 13.753 1.00 97.12 91 GLY A O 1
ATOM 700 N N . ARG A 1 92 ? -12.496 0.966 11.638 1.00 97.81 92 ARG A N 1
ATOM 701 C CA . ARG A 1 92 ? -13.914 0.552 11.608 1.00 97.81 92 ARG A CA 1
ATOM 702 C C . ARG A 1 92 ? -14.218 -0.483 12.688 1.00 97.81 92 ARG A C 1
ATOM 704 O O . ARG A 1 92 ? -15.134 -0.297 13.486 1.00 97.81 92 ARG A O 1
ATOM 711 N N . THR A 1 93 ? -13.387 -1.519 12.771 1.00 98.19 93 THR A N 1
ATOM 712 C CA . THR A 1 93 ? -13.527 -2.583 13.774 1.00 98.19 93 THR A CA 1
ATOM 713 C C . THR A 1 93 ? -13.462 -2.034 15.201 1.00 98.19 93 THR A C 1
ATOM 715 O O . THR A 1 93 ? -14.202 -2.478 16.081 1.00 98.19 93 THR A O 1
ATOM 718 N N . LEU A 1 94 ? -12.577 -1.068 15.454 1.00 98.00 94 LEU A N 1
ATOM 719 C CA . LEU A 1 94 ? -12.442 -0.436 16.761 1.00 98.00 94 LEU A CA 1
ATOM 720 C C . LEU A 1 94 ? -13.703 0.350 17.143 1.00 98.00 94 LEU A C 1
ATOM 722 O O . LEU A 1 94 ? -14.201 0.184 18.258 1.00 98.00 94 LEU A O 1
ATOM 726 N N . VAL A 1 95 ? -14.237 1.160 16.225 1.00 98.19 95 VAL A N 1
ATOM 727 C CA . VAL A 1 95 ? -15.472 1.931 16.444 1.00 98.19 95 VAL A CA 1
ATOM 728 C C . VAL A 1 95 ? -16.642 1.004 16.774 1.00 98.19 95 VAL A C 1
ATOM 730 O O . VAL A 1 95 ? -17.352 1.240 17.754 1.00 98.19 95 VAL A O 1
ATOM 733 N N . ASP A 1 96 ? -16.801 -0.094 16.035 1.00 98.38 96 ASP A N 1
ATOM 734 C CA . ASP A 1 96 ? -17.856 -1.079 16.295 1.00 98.38 96 ASP A CA 1
ATOM 735 C C . ASP A 1 96 ? -17.738 -1.693 17.695 1.00 98.38 96 ASP A C 1
ATOM 737 O O . ASP A 1 96 ? -18.723 -1.789 18.434 1.00 98.38 96 ASP A O 1
ATOM 741 N N . ARG A 1 97 ? -16.519 -2.054 18.113 1.00 98.00 97 ARG A N 1
ATOM 742 C CA . ARG A 1 97 ? -16.265 -2.598 19.456 1.00 98.00 97 ARG A CA 1
ATOM 743 C C . ARG A 1 97 ? -16.568 -1.585 20.557 1.00 98.00 97 ARG A C 1
ATOM 745 O O . ARG A 1 97 ? -17.144 -1.965 21.576 1.00 98.00 97 ARG A O 1
ATOM 752 N N . ILE A 1 98 ? -16.216 -0.315 20.357 1.00 98.19 98 ILE A N 1
ATOM 753 C CA . ILE A 1 98 ? -16.535 0.764 21.302 1.00 98.19 98 ILE A CA 1
ATOM 754 C C . ILE A 1 98 ? -18.051 0.931 21.426 1.00 98.19 98 ILE A C 1
ATOM 756 O O . ILE A 1 98 ? -18.556 1.031 22.542 1.00 98.19 98 ILE A O 1
ATOM 760 N N . ASN A 1 99 ? -18.788 0.891 20.315 1.00 98.12 99 ASN A N 1
ATOM 761 C CA . ASN A 1 99 ? -20.248 0.989 20.328 1.00 98.12 99 ASN A CA 1
ATOM 762 C C . ASN A 1 99 ? -20.896 -0.172 21.100 1.00 98.12 99 ASN A C 1
ATOM 764 O O . ASN A 1 99 ? -21.773 0.051 21.939 1.00 98.12 99 ASN A O 1
ATOM 768 N N . ILE A 1 100 ? -20.433 -1.406 20.874 1.00 98.38 100 ILE A N 1
ATOM 769 C CA . ILE A 1 100 ? -20.901 -2.592 21.610 1.00 98.38 100 ILE A CA 1
ATOM 770 C C . ILE A 1 100 ? -20.616 -2.443 23.110 1.00 98.38 100 ILE A C 1
ATOM 772 O O . ILE A 1 100 ? -21.509 -2.647 23.938 1.00 98.38 100 ILE A O 1
ATOM 776 N N . LEU A 1 101 ? -19.393 -2.040 23.468 1.00 98.06 101 LEU A N 1
ATOM 777 C CA . LEU A 1 101 ? -19.006 -1.807 24.858 1.00 98.06 101 LEU A CA 1
ATOM 778 C C . LEU A 1 101 ? -19.858 -0.708 25.505 1.00 98.06 101 LEU A C 1
ATOM 780 O O . LEU A 1 101 ? -20.347 -0.896 26.617 1.00 98.06 101 LEU A O 1
ATOM 784 N N . GLY A 1 102 ? -20.095 0.400 24.801 1.00 97.88 102 GLY A N 1
ATOM 785 C CA . GLY A 1 102 ? -20.982 1.474 25.245 1.00 97.88 102 GLY A CA 1
ATOM 786 C C . GLY A 1 102 ? -22.395 0.966 25.539 1.00 97.88 102 GLY A C 1
ATOM 787 O O . GLY A 1 102 ? -22.966 1.296 26.578 1.00 97.88 102 GLY A O 1
ATOM 788 N N . GLY A 1 103 ? -22.926 0.076 24.696 1.00 98.19 103 GLY A N 1
ATOM 789 C CA . GLY A 1 103 ? -24.204 -0.597 24.935 1.00 98.19 103 GLY A CA 1
ATOM 790 C C . GLY A 1 103 ? -24.214 -1.462 26.202 1.00 98.19 103 GLY A C 1
ATOM 791 O O . GLY A 1 103 ? -25.190 -1.444 26.957 1.00 98.19 103 GLY A O 1
ATOM 792 N N . HIS A 1 104 ? -23.135 -2.200 26.477 1.00 98.00 104 HIS A N 1
ATOM 793 C CA . HIS A 1 104 ? -22.997 -2.969 27.720 1.00 98.00 104 HIS A CA 1
ATOM 794 C C . HIS A 1 104 ? -22.912 -2.067 28.956 1.00 98.00 104 HIS A C 1
ATOM 796 O O . HIS A 1 104 ? -23.606 -2.318 29.943 1.00 98.00 104 HIS A O 1
ATOM 802 N N . LEU A 1 105 ? -22.113 -1.000 28.890 1.00 98.12 105 LEU A N 1
ATOM 803 C CA . LEU A 1 105 ? -21.968 -0.033 29.979 1.00 98.12 105 LEU A CA 1
ATOM 804 C C . LEU A 1 105 ? -23.279 0.712 30.261 1.00 98.12 105 LEU A C 1
ATOM 806 O O . LEU A 1 105 ? -23.625 0.909 31.425 1.00 98.12 105 LEU A O 1
ATOM 810 N N . GLY A 1 106 ? -24.053 1.048 29.225 1.00 97.94 106 GLY A N 1
ATOM 811 C CA . GLY A 1 106 ? -25.390 1.628 29.375 1.00 97.94 106 GLY A CA 1
ATOM 812 C C . GLY A 1 106 ? -26.325 0.728 30.189 1.00 97.94 106 GLY A C 1
ATOM 813 O O . GLY A 1 106 ? -26.866 1.160 31.209 1.00 97.94 106 GLY A O 1
ATOM 814 N N . LYS A 1 107 ? -26.428 -0.554 29.809 1.00 98.12 107 LYS A N 1
ATOM 815 C CA . LYS A 1 107 ? -27.240 -1.560 30.525 1.00 98.12 107 LYS A CA 1
ATOM 816 C C . LYS A 1 107 ? -26.778 -1.781 31.969 1.00 98.12 107 LYS A C 1
ATOM 818 O O . LYS A 1 107 ? -27.602 -1.979 32.867 1.00 98.12 107 LYS A O 1
ATOM 823 N N . LEU A 1 108 ? -25.466 -1.755 32.206 1.00 98.00 108 LEU A N 1
ATOM 824 C CA . LEU A 1 108 ? -24.903 -1.839 33.553 1.00 98.00 108 LEU A CA 1
ATOM 825 C C . LEU A 1 108 ? -25.322 -0.627 34.396 1.00 98.00 108 LEU A C 1
ATOM 827 O O . LEU A 1 108 ? -25.761 -0.793 35.534 1.00 98.00 108 LEU A O 1
ATOM 831 N N . GLY A 1 109 ? -25.254 0.576 33.821 1.00 98.00 109 GLY A N 1
ATOM 832 C CA . GLY A 1 109 ? -25.712 1.808 34.459 1.00 98.00 109 GLY A CA 1
ATOM 833 C C . GLY A 1 109 ? -27.193 1.764 34.850 1.00 98.00 109 GLY A C 1
ATOM 834 O O . GLY A 1 109 ? -27.537 2.145 35.969 1.00 98.00 109 GLY A O 1
ATOM 835 N N . ASP A 1 110 ? -28.065 1.248 33.978 1.00 98.12 110 ASP A N 1
ATOM 836 C CA . ASP A 1 110 ? -29.489 1.040 34.291 1.00 98.12 110 ASP A CA 1
ATOM 837 C C . ASP A 1 110 ? -29.691 0.076 35.467 1.00 98.12 110 ASP A C 1
ATOM 839 O O . ASP A 1 110 ? -30.452 0.357 36.397 1.00 98.12 110 ASP A O 1
ATOM 843 N N . SER A 1 111 ? -28.966 -1.044 35.464 1.00 98.12 111 SER A N 1
ATOM 844 C CA . SER A 1 111 ? -29.053 -2.061 36.520 1.00 98.12 111 SER A CA 1
ATOM 845 C C . SER A 1 111 ? -28.589 -1.524 37.879 1.00 98.12 111 SER A C 1
ATOM 847 O O . SER A 1 111 ? -29.212 -1.797 38.910 1.00 98.12 111 SER A O 1
ATOM 849 N N . LEU A 1 112 ? -27.528 -0.711 37.894 1.00 97.62 112 LEU A N 1
ATOM 850 C CA . LEU A 1 112 ? -27.056 -0.031 39.102 1.00 97.62 112 LEU A CA 1
ATOM 851 C C . LEU A 1 112 ? -28.093 0.969 39.627 1.00 97.62 112 LEU A C 1
ATOM 853 O O . LEU A 1 112 ? -28.408 0.938 40.817 1.00 97.62 112 LEU A O 1
ATOM 857 N N . ARG A 1 113 ? -28.690 1.794 38.753 1.00 97.00 113 ARG A N 1
ATOM 858 C CA . ARG A 1 113 ? -29.770 2.724 39.136 1.00 97.00 113 ARG A CA 1
ATOM 859 C C . ARG A 1 113 ? -30.941 1.995 39.791 1.00 97.00 113 ARG A C 1
ATOM 861 O O . ARG A 1 113 ? -31.414 2.411 40.848 1.00 97.00 113 ARG A O 1
ATOM 868 N N . GLN A 1 114 ? -31.372 0.883 39.200 1.00 98.12 114 GLN A N 1
ATOM 869 C CA . GLN A 1 114 ? -32.458 0.071 39.746 1.00 98.12 114 GLN A CA 1
ATOM 870 C C . GLN A 1 114 ? -32.100 -0.525 41.115 1.00 98.12 114 GLN A C 1
ATOM 872 O O . GLN A 1 114 ? -32.938 -0.562 42.019 1.00 98.12 114 GLN A O 1
ATOM 877 N N . THR A 1 115 ? -30.852 -0.964 41.285 1.00 97.44 115 THR A N 1
ATOM 878 C CA . THR A 1 115 ? -30.349 -1.524 42.546 1.00 97.44 115 THR A CA 1
ATOM 879 C C . THR A 1 115 ? -30.360 -0.478 43.661 1.00 97.44 115 THR A C 1
ATOM 881 O O . THR A 1 115 ? -30.896 -0.745 44.735 1.00 97.44 115 THR A O 1
ATOM 884 N N . VAL A 1 116 ? -29.872 0.737 43.389 1.00 97.56 116 VAL A N 1
ATOM 885 C CA . VAL A 1 116 ? -29.923 1.866 44.337 1.00 97.56 116 VAL A CA 1
ATOM 886 C C . VAL A 1 116 ? -31.370 2.223 44.691 1.00 97.56 116 VAL A C 1
ATOM 888 O O . VAL A 1 116 ? -31.699 2.397 45.863 1.00 97.56 116 VAL A O 1
ATOM 891 N N . ALA A 1 117 ? -32.275 2.253 43.708 1.00 96.44 117 ALA A N 1
ATOM 892 C CA . ALA A 1 117 ? -33.693 2.515 43.956 1.00 96.44 117 ALA A CA 1
ATOM 893 C C . ALA A 1 117 ? -34.351 1.439 44.844 1.00 96.44 117 ALA A C 1
ATOM 895 O O . ALA A 1 117 ? -35.169 1.760 45.709 1.00 96.44 117 ALA A O 1
ATOM 896 N N . ASN A 1 118 ? -34.006 0.163 44.641 1.00 95.81 118 ASN A N 1
ATOM 897 C CA . ASN A 1 118 ? -34.470 -0.941 45.484 1.00 95.81 118 ASN A CA 1
ATOM 898 C C . ASN A 1 118 ? -33.919 -0.832 46.913 1.00 95.81 118 ASN A C 1
ATOM 900 O O . ASN A 1 118 ? -34.680 -1.009 47.864 1.00 95.81 118 ASN A O 1
ATOM 904 N N . TYR A 1 119 ? -32.632 -0.508 47.058 1.00 93.62 119 TYR A N 1
ATOM 905 C CA . TYR A 1 119 ? -31.983 -0.296 48.352 1.00 93.62 119 TYR A CA 1
ATOM 906 C C . TYR A 1 119 ? -32.663 0.826 49.149 1.00 93.62 119 TYR A C 1
ATOM 908 O O . TYR A 1 119 ? -33.105 0.597 50.275 1.00 93.62 119 TYR A O 1
ATOM 916 N N . ASN A 1 120 ? -32.864 1.998 48.535 1.00 93.88 120 ASN A N 1
ATOM 917 C CA . ASN A 1 120 ? -33.524 3.138 49.181 1.00 93.88 120 ASN A CA 1
ATOM 918 C C . ASN A 1 120 ? -34.952 2.796 49.640 1.00 93.88 120 ASN A C 1
ATOM 920 O O . ASN A 1 120 ? -35.362 3.171 50.737 1.00 93.88 120 ASN A O 1
ATOM 924 N N . ARG A 1 121 ? -35.709 2.031 48.837 1.00 93.62 121 ARG A N 1
ATOM 925 C CA . ARG A 1 121 ? -37.042 1.539 49.231 1.00 93.62 121 ARG A CA 1
ATOM 926 C C . ARG A 1 121 ? -36.993 0.594 50.435 1.00 93.62 121 ARG A C 1
ATOM 928 O O . ARG A 1 121 ? -37.885 0.656 51.280 1.00 93.62 121 ARG A O 1
ATOM 935 N N . ALA A 1 122 ? -35.989 -0.280 50.511 1.00 91.12 122 ALA A N 1
ATOM 936 C CA . ALA A 1 122 ? -35.833 -1.213 51.624 1.00 91.12 122 ALA A CA 1
ATOM 937 C C . ALA A 1 122 ? -35.531 -0.479 52.940 1.00 91.12 122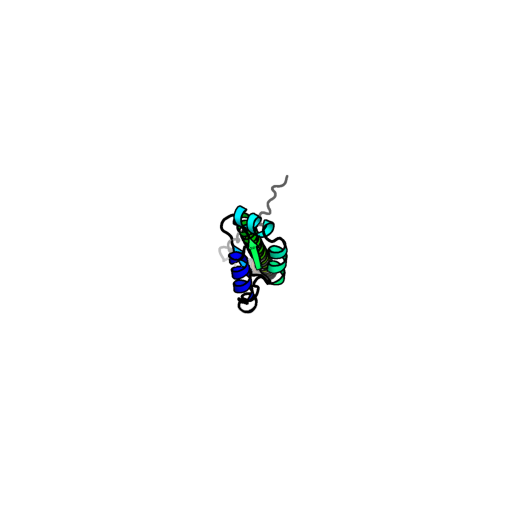 ALA A C 1
ATOM 939 O O . ALA A 1 122 ? -36.206 -0.739 53.936 1.00 91.12 122 ALA A O 1
ATOM 940 N N . ILE A 1 123 ? -34.598 0.478 52.919 1.00 90.88 123 ILE A N 1
ATOM 941 C CA . ILE A 1 123 ? -34.261 1.310 54.085 1.00 90.88 123 ILE A CA 1
ATOM 942 C C . ILE A 1 123 ? -35.463 2.146 54.533 1.00 90.88 123 ILE A C 1
ATOM 944 O O . ILE A 1 123 ? -35.866 2.047 55.689 1.00 90.88 123 ILE A O 1
ATOM 948 N N . GLY A 1 124 ? -36.130 2.860 53.617 1.00 88.38 124 GLY A N 1
ATOM 949 C CA . GLY A 1 124 ? -37.312 3.654 53.977 1.00 88.38 124 GLY A CA 1
ATOM 950 C C . GLY A 1 124 ? -38.442 2.807 54.580 1.00 88.38 124 GLY A C 1
ATOM 951 O O . GLY A 1 124 ? -39.117 3.220 55.521 1.00 88.38 124 GLY A O 1
ATOM 952 N N . SER A 1 125 ? -38.626 1.574 54.095 1.00 86.81 125 SER A N 1
ATOM 953 C CA . SER A 1 125 ? -39.582 0.626 54.673 1.00 86.81 125 SER A CA 1
ATOM 954 C C . SER A 1 125 ? -39.167 0.125 56.060 1.00 86.81 125 SER A C 1
ATOM 956 O O . SER A 1 125 ? -40.032 -0.086 56.914 1.00 86.81 125 SER A O 1
ATOM 958 N N . PHE A 1 126 ? -37.876 -0.140 56.262 1.00 83.06 126 PHE A N 1
ATOM 959 C CA . PHE A 1 126 ? -37.322 -0.558 57.546 1.00 83.06 126 PHE A CA 1
ATOM 960 C C . PHE A 1 126 ? -37.554 0.536 58.590 1.00 83.06 126 PHE A C 1
ATOM 962 O O . PHE A 1 126 ? -38.187 0.274 59.609 1.00 83.06 126 PHE A O 1
ATOM 969 N N . GLU A 1 127 ? -37.165 1.775 58.293 1.00 78.25 127 GLU A N 1
ATOM 970 C CA . GLU A 1 127 ? -37.338 2.921 59.191 1.00 78.25 127 GLU A CA 1
ATOM 971 C C . GLU A 1 127 ? -38.807 3.149 59.556 1.00 78.25 127 GLU A C 1
ATOM 973 O O . GLU A 1 127 ? -39.151 3.209 60.735 1.00 78.25 127 GLU A O 1
ATOM 978 N N . GLN A 1 128 ? -39.706 3.193 58.568 1.00 77.94 128 GLN A N 1
ATOM 979 C CA . GLN A 1 128 ? -41.126 3.455 58.821 1.00 77.94 128 GLN A CA 1
ATOM 980 C C . GLN A 1 128 ? -41.803 2.369 59.662 1.00 77.94 128 GLN A C 1
ATOM 982 O O . GLN A 1 128 ? -42.639 2.679 60.510 1.00 77.94 128 GLN A O 1
ATOM 987 N N . ARG A 1 129 ? -41.490 1.088 59.428 1.00 71.81 129 ARG A N 1
ATOM 988 C CA . ARG A 1 129 ? -42.218 -0.020 60.070 1.00 71.81 129 ARG A CA 1
ATOM 989 C C . ARG A 1 129 ? -41.557 -0.503 61.351 1.00 71.81 129 ARG A C 1
ATOM 991 O O . ARG A 1 129 ? -42.264 -0.793 62.317 1.00 71.81 129 ARG A O 1
ATOM 998 N N . LEU A 1 130 ? -40.229 -0.592 61.388 1.00 66.56 130 LEU A N 1
ATOM 999 C CA . LEU A 1 130 ? -39.517 -1.087 62.564 1.00 66.56 130 LEU A CA 1
ATOM 1000 C C . LEU A 1 130 ? -39.335 -0.014 63.627 1.00 66.56 130 LEU A C 1
ATOM 1002 O O . LEU A 1 130 ? -39.494 -0.349 64.794 1.00 66.56 130 LEU A O 1
ATOM 1006 N N . ALA A 1 131 ? -39.129 1.263 63.284 1.00 61.91 131 ALA A N 1
ATOM 1007 C CA . ALA A 1 131 ? -39.070 2.309 64.312 1.00 61.91 131 ALA A CA 1
ATOM 1008 C C . ALA A 1 131 ? -40.419 2.476 65.036 1.00 61.91 131 ALA A C 1
ATOM 1010 O O . ALA A 1 131 ? -40.462 2.701 66.247 1.00 61.91 131 ALA A O 1
ATOM 1011 N N . VAL A 1 132 ? -41.533 2.312 64.314 1.00 65.31 132 VAL A N 1
ATOM 1012 C CA . VAL A 1 132 ? -42.884 2.335 64.897 1.00 65.31 132 VAL A CA 1
ATOM 1013 C C . VAL A 1 132 ? -43.151 1.074 65.717 1.00 65.31 132 VAL A C 1
ATOM 1015 O O . VAL A 1 132 ? -43.647 1.175 66.836 1.00 65.31 132 VAL A O 1
ATOM 1018 N N . SER A 1 133 ? -42.771 -0.105 65.217 1.00 61.66 133 SER A N 1
ATOM 1019 C CA . SER A 1 133 ? -42.914 -1.359 65.971 1.00 61.66 133 SER A CA 1
ATOM 1020 C C . SER A 1 133 ? -42.055 -1.363 67.242 1.00 61.66 133 SER A C 1
ATOM 1022 O O . SER A 1 133 ? -42.544 -1.745 68.297 1.00 61.66 133 SER A O 1
ATOM 1024 N N . ALA A 1 134 ? -40.823 -0.851 67.185 1.00 60.88 134 ALA A N 1
ATOM 1025 C CA . ALA A 1 134 ? -39.946 -0.693 68.343 1.00 60.88 134 ALA A CA 1
ATOM 1026 C C . ALA A 1 134 ? -40.508 0.313 69.366 1.00 60.88 134 ALA A C 1
ATOM 1028 O O . ALA A 1 134 ? -40.474 0.050 70.566 1.00 60.88 134 ALA A O 1
ATOM 1029 N N . ARG A 1 135 ? -41.102 1.434 68.919 1.00 60.62 135 ARG A N 1
ATOM 1030 C CA . ARG A 1 135 ? -41.823 2.367 69.810 1.00 60.62 135 ARG A CA 1
ATOM 1031 C C . ARG A 1 135 ? -43.048 1.733 70.466 1.00 60.62 135 ARG A C 1
ATOM 1033 O O . ARG A 1 135 ? -43.274 1.968 71.648 1.00 60.62 135 ARG A O 1
ATOM 1040 N N . ASN A 1 136 ? -43.812 0.939 69.720 1.00 58.81 136 ASN A N 1
ATOM 1041 C CA . ASN A 1 136 ? -44.987 0.243 70.240 1.00 58.81 136 ASN A CA 1
ATOM 1042 C C . ASN A 1 136 ? -44.610 -0.897 71.196 1.00 58.81 136 ASN A C 1
ATOM 1044 O O . ASN A 1 136 ? -45.368 -1.175 72.107 1.00 58.81 136 ASN A O 1
ATOM 1048 N N . ILE A 1 137 ? -43.455 -1.545 71.042 1.00 56.56 137 ILE A N 1
ATOM 1049 C CA . ILE A 1 137 ? -42.970 -2.550 72.006 1.00 56.56 137 ILE A CA 1
ATOM 1050 C C . ILE A 1 137 ? -42.479 -1.865 73.295 1.00 56.56 137 ILE A C 1
ATOM 1052 O O . ILE A 1 137 ? -42.845 -2.280 74.393 1.00 56.56 137 ILE A O 1
ATOM 1056 N N . ASN A 1 138 ? -41.761 -0.742 73.178 1.00 53.59 138 ASN A N 1
ATOM 1057 C CA . ASN A 1 138 ? -41.309 0.052 74.329 1.00 53.59 138 ASN A CA 1
ATOM 1058 C C . ASN A 1 138 ? -42.455 0.672 75.153 1.00 53.59 138 ASN A C 1
ATOM 1060 O O . ASN A 1 138 ? -42.251 1.006 76.318 1.00 53.59 138 ASN A O 1
ATOM 1064 N N . SER A 1 139 ? -43.657 0.842 74.588 1.00 54.28 139 SER A N 1
ATOM 1065 C CA . SER A 1 139 ? -44.828 1.289 75.355 1.00 54.28 139 SER A CA 1
ATOM 1066 C C . SER A 1 139 ? -45.492 0.168 76.167 1.00 54.28 139 SER A C 1
ATOM 1068 O O . SER A 1 139 ? -46.268 0.475 77.073 1.00 54.28 139 SER A O 1
ATOM 1070 N N . PHE A 1 140 ? -45.163 -1.105 75.901 1.00 51.72 140 PHE A N 1
ATOM 1071 C CA . PHE A 1 140 ? -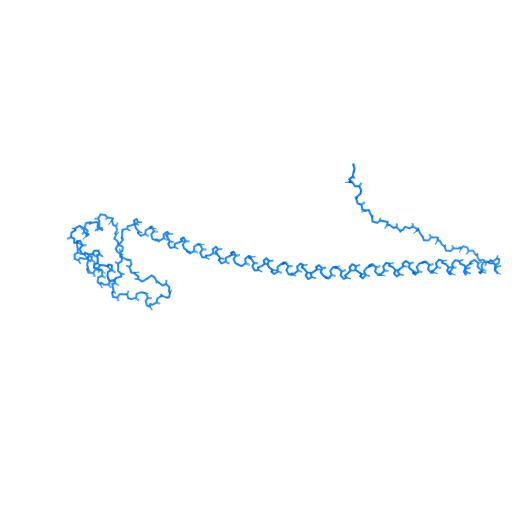45.683 -2.271 76.628 1.00 51.72 140 PHE A CA 1
ATOM 1072 C C . PHE A 1 140 ? -44.698 -2.874 77.647 1.00 51.72 140 PHE A C 1
ATOM 1074 O O . PHE A 1 140 ? -45.150 -3.503 78.602 1.00 51.72 140 PHE A O 1
ATOM 1081 N N . GLU A 1 141 ? -43.386 -2.633 77.540 1.00 43.81 141 GLU A N 1
ATOM 1082 C CA . GLU A 1 141 ? -42.391 -3.123 78.506 1.00 43.81 141 GLU A CA 1
ATOM 1083 C C . GLU A 1 141 ? -41.557 -1.996 79.120 1.00 43.81 141 GLU A C 1
ATOM 1085 O O . GLU A 1 141 ? -40.728 -1.358 78.479 1.00 43.81 141 GLU A O 1
ATOM 1090 N N . ARG A 1 142 ? -41.693 -1.816 80.438 1.00 47.25 142 ARG A N 1
ATOM 1091 C CA . ARG A 1 142 ? -40.851 -0.931 81.258 1.00 47.25 142 ARG A CA 1
ATOM 1092 C C . ARG A 1 142 ? -39.412 -1.463 81.444 1.00 47.25 142 ARG A C 1
ATOM 1094 O O . ARG A 1 142 ? -38.726 -1.012 82.356 1.00 47.25 142 ARG A O 1
ATOM 1101 N N . VAL A 1 143 ? -38.956 -2.427 80.635 1.00 50.47 143 VAL A N 1
ATOM 1102 C CA . VAL A 1 143 ? -37.638 -3.074 80.755 1.00 50.47 143 VAL A CA 1
ATOM 1103 C C . VAL A 1 143 ? -37.131 -3.559 79.386 1.00 50.47 143 VAL A C 1
ATOM 1105 O O . VAL A 1 143 ? -37.149 -4.750 79.128 1.00 50.47 143 VAL A O 1
ATOM 1108 N N . VAL A 1 144 ? -36.603 -2.678 78.531 1.00 43.84 144 VAL A N 1
ATOM 1109 C CA . VAL A 1 144 ? -35.540 -3.059 77.577 1.00 43.84 144 VAL A CA 1
ATOM 1110 C C . VAL A 1 144 ? -34.569 -1.885 77.448 1.00 43.84 144 VAL A C 1
ATOM 1112 O O . VAL A 1 144 ? -34.963 -0.763 77.137 1.00 43.84 144 VAL A O 1
ATOM 1115 N N . LYS A 1 145 ? -33.297 -2.139 77.767 1.00 52.44 145 LYS A N 1
ATOM 1116 C CA . LYS A 1 145 ? -32.185 -1.208 77.555 1.00 52.44 145 LYS A CA 1
ATOM 1117 C C . LYS A 1 145 ? -31.767 -1.205 76.083 1.00 52.44 145 LYS A C 1
ATOM 1119 O O . LYS A 1 145 ? -31.719 -2.260 75.462 1.00 52.44 145 LYS A O 1
ATOM 1124 N N . ASP A 1 146 ? -31.410 0.002 75.651 1.00 47.03 146 ASP A N 1
ATOM 1125 C CA . ASP A 1 146 ? -30.687 0.433 74.453 1.00 47.03 146 ASP A CA 1
ATOM 1126 C C . ASP A 1 146 ? -31.322 0.117 73.088 1.00 47.03 146 ASP A C 1
ATOM 1128 O O . ASP A 1 146 ? -31.355 -1.008 72.594 1.00 47.03 146 ASP A O 1
ATOM 1132 N N . ALA A 1 147 ? -31.825 1.187 72.462 1.00 53.81 147 ALA A N 1
ATOM 1133 C CA . ALA A 1 147 ? -32.235 1.208 71.065 1.00 53.81 147 ALA A CA 1
ATOM 1134 C C . ALA A 1 147 ? -31.024 0.950 70.146 1.00 53.81 147 ALA A C 1
ATOM 1136 O O . ALA A 1 147 ? -29.912 1.352 70.494 1.00 53.81 147 ALA A O 1
ATOM 1137 N N . PRO A 1 148 ? -31.214 0.329 68.966 1.00 54.41 148 PRO A N 1
ATOM 1138 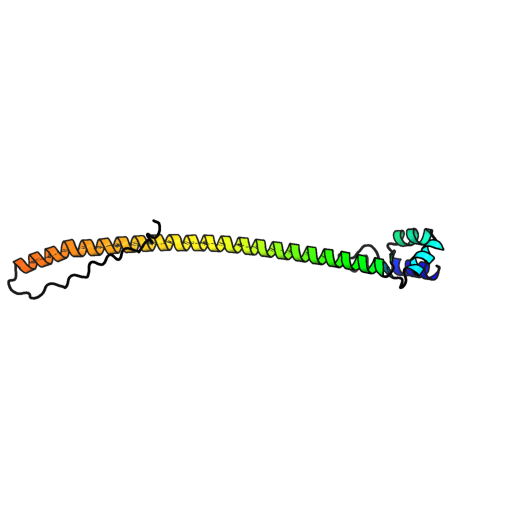C CA . PRO A 1 148 ? -30.130 0.176 68.003 1.00 54.41 148 PRO A CA 1
ATOM 1139 C C . PRO A 1 148 ? -29.592 1.551 67.582 1.00 54.41 148 PRO A C 1
ATOM 1141 O O . PRO A 1 148 ? -30.371 2.476 67.334 1.00 54.41 148 PRO A O 1
ATOM 1144 N N . GLU A 1 149 ? -28.264 1.671 67.526 1.00 58.50 149 GLU A N 1
ATOM 1145 C CA . GLU A 1 149 ? -27.560 2.867 67.058 1.00 58.50 149 GLU A CA 1
ATOM 1146 C C . GLU A 1 149 ? -28.089 3.306 65.688 1.00 58.50 149 GLU A C 1
ATOM 1148 O O . GLU A 1 149 ? -28.283 2.491 64.782 1.00 58.50 149 GLU A O 1
ATOM 1153 N N . GLN A 1 150 ? -28.336 4.612 65.552 1.00 55.03 150 GLN A N 1
ATOM 1154 C CA . GLN A 1 150 ? -28.688 5.227 64.278 1.00 55.03 150 GLN A CA 1
ATOM 1155 C C . GLN A 1 150 ? -27.548 4.968 63.291 1.00 55.03 150 GLN A C 1
ATOM 1157 O O . GLN A 1 150 ? -26.420 5.399 63.517 1.00 55.03 150 GLN A O 1
ATOM 1162 N N . LEU A 1 151 ? -27.841 4.250 62.206 1.00 55.94 151 LEU A N 1
ATOM 1163 C CA . LEU A 1 151 ? -26.899 4.114 61.103 1.00 55.94 151 LEU A CA 1
ATOM 1164 C C . LEU A 1 151 ? -26.700 5.502 60.493 1.00 55.94 151 LEU A C 1
ATOM 1166 O O . LEU A 1 151 ? -27.677 6.143 60.108 1.00 55.94 151 LEU A O 1
ATOM 1170 N N . GLU A 1 152 ? -25.446 5.957 60.462 1.00 53.41 152 GLU A N 1
ATOM 1171 C CA . GLU A 1 152 ? -25.051 7.265 59.944 1.00 53.41 152 GLU A CA 1
ATOM 1172 C C . GLU A 1 152 ? -25.758 7.585 58.622 1.00 53.41 152 GLU A C 1
ATOM 1174 O O . GLU A 1 152 ? -25.660 6.859 57.628 1.00 53.41 152 GLU A O 1
ATOM 1179 N N . GLU A 1 153 ? -26.453 8.718 58.634 1.00 51.75 153 GLU A N 1
ATOM 1180 C CA . GLU A 1 153 ? -27.207 9.310 57.537 1.00 51.75 153 GLU A CA 1
ATOM 1181 C C . GLU A 1 153 ? -26.245 9.885 56.482 1.00 51.75 153 GLU A C 1
ATOM 1183 O O . GLU A 1 153 ? -26.179 11.084 56.233 1.00 51.75 153 GLU A O 1
ATOM 1188 N N . ALA A 1 154 ? -25.427 9.035 55.867 1.00 46.56 154 ALA A N 1
ATOM 1189 C CA . ALA A 1 154 ? -24.566 9.431 54.765 1.00 46.56 154 ALA A CA 1
ATOM 1190 C C . ALA A 1 154 ? -25.161 8.933 53.448 1.00 46.56 154 ALA A C 1
ATOM 1192 O O . ALA A 1 154 ? -24.701 7.950 52.862 1.00 46.56 154 ALA A O 1
ATOM 1193 N N . VAL A 1 155 ? -26.131 9.674 52.908 1.00 55.25 155 VAL A N 1
ATOM 1194 C CA . VAL A 1 155 ? -26.246 9.718 51.447 1.00 55.25 155 VAL A CA 1
ATOM 1195 C C . VAL A 1 155 ? -25.031 10.504 50.962 1.00 55.25 155 VAL A C 1
ATOM 1197 O O . VAL A 1 155 ? -25.031 11.731 50.954 1.00 55.25 155 VAL A O 1
ATOM 1200 N N . ARG A 1 156 ? -23.952 9.799 50.607 1.00 57.91 156 ARG A N 1
ATOM 1201 C CA . ARG A 1 156 ? -22.807 10.419 49.933 1.00 57.91 156 ARG A CA 1
ATOM 1202 C C . ARG A 1 156 ? -23.275 10.901 48.563 1.00 57.91 156 ARG A C 1
ATOM 1204 O O . ARG A 1 156 ? -23.414 10.106 47.635 1.00 57.91 156 ARG A O 1
ATOM 1211 N N . THR A 1 157 ? -23.536 12.196 48.446 1.00 52.25 157 THR A N 1
ATOM 1212 C CA . THR A 1 157 ? -23.713 12.864 47.157 1.00 52.25 157 THR A CA 1
ATOM 1213 C C . THR A 1 157 ? -22.437 12.650 46.338 1.00 52.25 157 THR A C 1
ATOM 1215 O O . THR A 1 157 ? -21.346 12.860 46.875 1.00 52.25 157 THR A O 1
ATOM 1218 N N . PRO A 1 158 ? -22.508 12.238 45.060 1.00 55.50 158 PRO A N 1
ATOM 1219 C CA . PRO A 1 158 ? -21.348 12.344 44.190 1.00 55.50 158 PRO A CA 1
ATOM 1220 C C . PRO A 1 158 ? -20.978 13.827 44.100 1.00 55.50 158 PRO A C 1
ATOM 1222 O O . PRO A 1 158 ? -21.849 14.654 43.823 1.00 55.50 158 PRO A O 1
ATOM 1225 N N . LEU A 1 159 ? -19.711 14.162 44.343 1.00 55.16 159 LEU A N 1
ATOM 1226 C CA . LEU A 1 159 ? -19.162 15.461 43.967 1.00 55.16 159 LEU A CA 1
ATOM 1227 C C . LEU A 1 159 ? -19.278 15.561 42.439 1.00 55.16 159 LEU A C 1
ATOM 1229 O O . LEU A 1 159 ? -18.524 14.920 41.713 1.00 55.16 159 LEU A O 1
ATOM 1233 N N . LEU A 1 160 ? -20.281 16.288 41.950 1.00 54.91 160 LEU A N 1
ATOM 1234 C CA . LEU A 1 160 ? -20.216 16.873 40.618 1.00 54.91 160 LEU A CA 1
ATOM 1235 C C . LEU A 1 160 ? -19.380 18.137 40.785 1.00 54.91 160 LEU A C 1
ATOM 1237 O O . LEU A 1 160 ? -19.804 19.036 41.512 1.00 54.91 160 LEU A O 1
ATOM 1241 N N . ASP A 1 161 ? -18.196 18.155 40.172 1.00 49.97 161 ASP A N 1
ATOM 1242 C CA . ASP A 1 161 ? -17.281 19.296 40.161 1.00 49.97 161 ASP A CA 1
ATOM 1243 C C . ASP A 1 161 ? -18.047 20.584 39.830 1.00 49.97 161 ASP A C 1
ATOM 1245 O O . ASP A 1 161 ? -18.490 20.803 38.701 1.00 49.97 161 ASP A O 1
ATOM 1249 N N . GLN A 1 162 ? -18.215 21.433 40.844 1.00 48.75 162 GLN A N 1
ATOM 1250 C CA . GLN A 1 162 ? -18.639 22.821 40.706 1.00 48.75 162 GLN A CA 1
ATOM 1251 C C . GLN A 1 162 ? -17.403 23.721 40.730 1.00 48.75 162 GLN A C 1
ATOM 1253 O O . GLN A 1 162 ? -17.315 24.625 41.547 1.00 48.75 162 GLN A O 1
ATOM 1258 N N . ASP A 1 163 ? -16.466 23.478 39.816 1.00 42.84 163 ASP A N 1
ATOM 1259 C CA . ASP A 1 163 ? -15.424 24.448 39.467 1.00 42.84 163 ASP A CA 1
ATOM 1260 C C . ASP A 1 163 ? -15.703 24.989 38.057 1.00 42.84 163 ASP A C 1
ATOM 1262 O O . ASP A 1 163 ? -14.979 24.748 37.093 1.00 42.84 163 ASP A O 1
ATOM 1266 N N . GLN A 1 164 ? -16.814 25.720 37.943 1.00 44.56 164 GLN A N 1
ATOM 1267 C CA . GLN A 1 164 ? -16.982 26.799 36.969 1.00 44.56 164 GLN A CA 1
ATOM 1268 C C . GLN A 1 164 ? -17.800 27.922 37.614 1.00 44.56 164 GLN A C 1
ATOM 1270 O O . GLN A 1 164 ? -19.024 27.950 37.480 1.00 44.56 164 GLN A O 1
ATOM 1275 N N . GLN A 1 165 ? -17.106 28.838 38.295 1.00 38.12 165 GLN A N 1
ATOM 1276 C CA . GLN A 1 165 ? -17.403 30.275 38.354 1.00 38.12 165 GLN A CA 1
ATOM 1277 C C . GLN A 1 165 ? -16.126 31.054 38.666 1.00 38.12 165 GLN A C 1
ATOM 1279 O O . GLN A 1 165 ? -15.393 30.636 39.587 1.00 38.12 165 GLN A O 1
#